Protein AF-A0A929TG32-F1 (afdb_monomer)

Solvent-accessible surface area (backbone atoms only — not comparable to full-atom values): 6809 Å² total; per-residue (Å²): 127,56,58,50,59,48,7,48,48,56,38,48,37,41,62,73,51,70,66,55,71,66,60,54,48,52,55,35,42,78,72,72,44,87,72,55,70,69,56,54,51,31,27,36,64,30,75,45,81,64,56,71,70,57,43,52,51,49,38,54,74,26,62,57,88,47,70,49,49,73,69,65,52,35,57,69,50,60,74,28,97,78,46,76,70,69,76,81,48,57,86,81,42,55,72,68,60,44,51,50,49,54,54,57,58,70,70,55,78,76,77,79,85,124

Foldseek 3Di:
DALQLQLCLLVVLQVQLVDDPVQLQVQCVVVVHHDDPVVNVCSNRSVDPDDPVVVVSSCVSSPPPDPCVSSPNCVVCVVPVRDDDVVVCCVVDDPVVSVVVVVVVVPDDDPPDD

Nearest PDB structures (foldseek):
  4ob4-assembly1_A  TM=7.207E-01  e=1.189E-01  Streptomyces coelicolor A3(2)
  2ewt-assembly1_A  TM=7.221E-01  e=2.437E-01  Streptomyces coelicolor A3(2)
  3zhm-assembly1_A  TM=6.945E-01  e=3.039E-01  Lactococcus phage TP901-1
  3zhi-assembly1_A  TM=7.339E-01  e=5.278E-01  Lactococcus phage TP901-1

Radius of gyration: 20.21 Å; Cα contacts (8 Å, |Δi|>4): 75; chains: 1; bounding box: 47×26×54 Å

pLDDT: mean 87.53, std 15.44, range [39.81, 98.19]

Sequence (114 aa):
MDKKEFGDKLKSLRISSGLDWDAILNDLEKRGIKIARPTIYGYEHGRAYPDPDVFLALCEIYGSRDVYSDFGYGAYLSKSDGYEDITLFEDEYTPENWQMLKNFISLIPAKDKK

Structure (mmCIF, N/CA/C/O backbone):
data_AF-A0A929TG32-F1
#
_entry.id   AF-A0A929TG32-F1
#
loop_
_atom_site.group_PDB
_atom_site.id
_atom_site.type_symbol
_atom_site.label_atom_id
_atom_site.label_alt_id
_atom_site.label_comp_id
_atom_site.label_asym_id
_atom_site.lab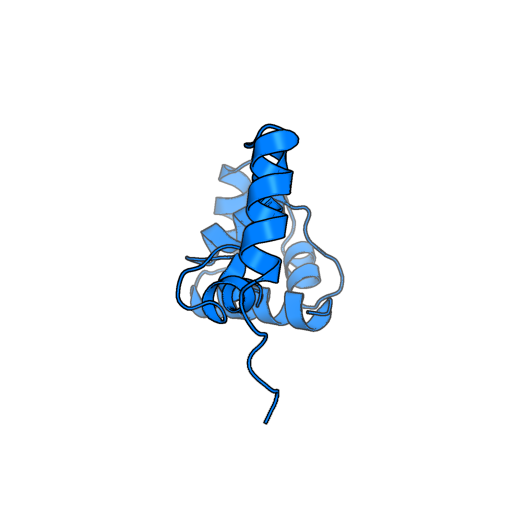el_entity_id
_atom_site.label_seq_id
_atom_site.pdbx_PDB_ins_code
_atom_site.Cartn_x
_atom_site.Cartn_y
_atom_site.Cartn_z
_atom_site.occupancy
_atom_site.B_iso_or_equiv
_atom_site.auth_seq_id
_atom_site.auth_comp_id
_atom_site.auth_asym_id
_atom_site.auth_atom_id
_atom_site.pdbx_PDB_model_num
ATOM 1 N N . MET A 1 1 ? 0.677 6.494 12.494 1.00 84.56 1 MET A N 1
ATOM 2 C CA . MET A 1 1 ? 1.768 6.028 11.628 1.00 84.56 1 MET A CA 1
ATOM 3 C C . MET A 1 1 ? 2.393 7.243 10.971 1.00 84.56 1 MET A C 1
ATOM 5 O O . MET A 1 1 ? 1.653 8.053 10.418 1.00 84.56 1 MET A O 1
ATOM 9 N N . ASP A 1 2 ? 3.704 7.422 11.095 1.00 92.44 2 ASP A N 1
ATOM 10 C CA . ASP A 1 2 ? 4.427 8.460 10.357 1.00 92.44 2 ASP A CA 1
ATOM 11 C C . ASP A 1 2 ? 4.783 8.006 8.926 1.00 92.44 2 ASP A C 1
ATOM 13 O O . ASP A 1 2 ? 4.557 6.863 8.524 1.00 92.44 2 ASP A O 1
ATOM 17 N N . LYS A 1 3 ? 5.342 8.917 8.122 1.00 93.69 3 LYS A N 1
ATOM 18 C CA . LYS A 1 3 ? 5.646 8.657 6.707 1.00 93.69 3 LYS A CA 1
ATOM 19 C C . LYS A 1 3 ? 6.687 7.558 6.503 1.00 93.69 3 LYS A C 1
ATOM 21 O O . LYS A 1 3 ? 6.659 6.863 5.485 1.00 93.69 3 LYS A O 1
ATOM 26 N N . LYS A 1 4 ? 7.625 7.418 7.439 1.00 96.06 4 LYS A N 1
ATOM 27 C CA . LYS A 1 4 ? 8.669 6.403 7.366 1.00 96.06 4 LYS A CA 1
ATOM 28 C C . LYS A 1 4 ? 8.095 5.036 7.713 1.00 96.06 4 LYS A C 1
ATOM 30 O O . LYS A 1 4 ? 8.301 4.104 6.944 1.00 96.06 4 LYS A O 1
ATOM 35 N N . GLU A 1 5 ? 7.328 4.949 8.795 1.00 96.25 5 GLU A N 1
ATOM 36 C CA . GLU A 1 5 ? 6.612 3.735 9.194 1.00 96.25 5 GLU A CA 1
ATOM 37 C C . GLU A 1 5 ? 5.675 3.241 8.078 1.00 96.25 5 GLU A C 1
ATOM 39 O O . GLU A 1 5 ? 5.645 2.048 7.775 1.00 96.25 5 GLU A O 1
ATOM 44 N N . PHE A 1 6 ? 4.968 4.161 7.409 1.00 96.62 6 PHE A N 1
ATOM 45 C CA . PHE A 1 6 ? 4.128 3.854 6.248 1.00 96.62 6 PHE A CA 1
ATOM 46 C C . PHE A 1 6 ? 4.932 3.236 5.100 1.00 96.62 6 PHE A C 1
ATOM 48 O O . PHE A 1 6 ? 4.567 2.183 4.572 1.00 96.62 6 PHE A O 1
ATOM 55 N N . GLY A 1 7 ? 6.042 3.877 4.723 1.00 97.81 7 GLY A N 1
ATOM 56 C CA . GLY A 1 7 ? 6.910 3.388 3.653 1.00 97.81 7 GLY A CA 1
ATOM 57 C C . GLY A 1 7 ? 7.508 2.017 3.968 1.00 97.81 7 GLY A C 1
ATOM 58 O O . GLY A 1 7 ? 7.474 1.124 3.122 1.00 97.81 7 GLY A O 1
ATOM 59 N N . ASP A 1 8 ? 7.982 1.823 5.201 1.00 97.81 8 ASP A N 1
ATOM 60 C CA . ASP A 1 8 ? 8.551 0.554 5.661 1.00 97.81 8 ASP A CA 1
ATOM 61 C C . ASP A 1 8 ? 7.497 -0.569 5.651 1.00 97.81 8 ASP A C 1
ATOM 63 O O . ASP A 1 8 ? 7.795 -1.692 5.227 1.00 97.81 8 ASP A O 1
ATOM 67 N N . LYS A 1 9 ? 6.242 -0.272 6.024 1.00 97.81 9 LYS A N 1
ATOM 68 C CA . LYS A 1 9 ? 5.137 -1.234 5.916 1.00 97.81 9 LYS A CA 1
ATOM 69 C C . LYS A 1 9 ? 4.856 -1.600 4.459 1.00 97.81 9 LYS A C 1
ATOM 71 O O . LYS A 1 9 ? 4.823 -2.790 4.141 1.00 97.81 9 LYS A O 1
ATOM 76 N N . LEU A 1 10 ? 4.725 -0.623 3.564 1.00 97.81 10 LEU A N 1
ATOM 77 C CA . LEU A 1 10 ? 4.498 -0.876 2.137 1.00 97.81 10 LEU A CA 1
ATOM 78 C C . LEU A 1 10 ? 5.630 -1.720 1.520 1.00 97.81 10 LEU A C 1
ATOM 80 O O . LEU A 1 10 ? 5.380 -2.675 0.785 1.00 97.81 10 LEU A O 1
ATOM 84 N N . LYS A 1 11 ? 6.878 -1.428 1.897 1.00 97.94 11 LYS A N 1
ATOM 85 C CA . LYS A 1 11 ? 8.065 -2.193 1.499 1.00 97.94 11 LYS A CA 1
ATOM 86 C C . LYS A 1 11 ? 8.030 -3.634 2.003 1.00 97.94 11 LYS A C 1
ATOM 88 O O . LYS A 1 11 ? 8.408 -4.541 1.263 1.00 97.94 11 LYS A O 1
ATOM 93 N N . SER A 1 12 ? 7.601 -3.851 3.248 1.00 97.75 12 SER A N 1
ATOM 94 C CA . SER A 1 12 ? 7.473 -5.199 3.814 1.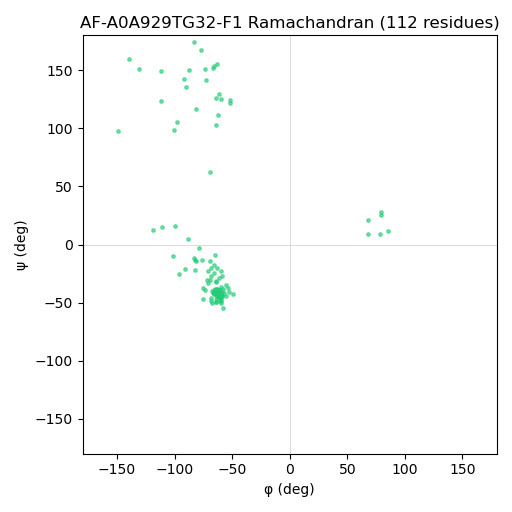00 97.75 12 SER A CA 1
ATOM 95 C C . SER A 1 12 ? 6.473 -6.049 3.033 1.00 97.75 12 SER A C 1
ATOM 97 O O . SER A 1 12 ? 6.798 -7.185 2.702 1.00 97.75 12 SER A O 1
ATOM 99 N N . LEU A 1 13 ? 5.330 -5.474 2.633 1.00 98.00 13 LEU A N 1
ATOM 100 C CA . LEU A 1 13 ? 4.330 -6.157 1.809 1.00 98.00 13 LEU A CA 1
ATOM 101 C C . LEU A 1 13 ? 4.925 -6.589 0.461 1.00 98.00 13 LEU A C 1
ATOM 103 O O . LEU A 1 13 ? 4.794 -7.752 0.087 1.00 98.00 13 LEU A O 1
ATOM 107 N N . ARG A 1 14 ? 5.671 -5.707 -0.225 1.00 97.69 14 ARG A N 1
ATOM 108 C CA . ARG A 1 14 ? 6.372 -6.074 -1.470 1.00 97.69 14 ARG A CA 1
ATOM 109 C C . ARG A 1 14 ? 7.366 -7.216 -1.265 1.00 97.69 14 ARG A C 1
ATOM 111 O O . ARG A 1 14 ? 7.476 -8.104 -2.099 1.00 97.69 14 ARG A O 1
ATOM 118 N N . ILE A 1 15 ? 8.153 -7.174 -0.190 1.00 97.50 15 ILE A N 1
ATOM 119 C CA . ILE A 1 15 ? 9.143 -8.225 0.082 1.00 97.50 15 ILE A CA 1
ATOM 120 C C . ILE A 1 15 ? 8.435 -9.560 0.341 1.00 97.50 15 ILE A C 1
ATOM 122 O O . ILE A 1 15 ? 8.870 -10.586 -0.176 1.00 97.50 15 ILE A O 1
ATOM 126 N N . SER A 1 16 ? 7.334 -9.542 1.093 1.00 97.06 16 SER A N 1
ATOM 127 C CA . SER A 1 16 ? 6.527 -10.725 1.391 1.00 97.06 16 SER A CA 1
ATOM 128 C C . SER A 1 16 ? 5.791 -11.291 0.176 1.00 97.06 16 SER A C 1
ATOM 130 O O . SER A 1 16 ? 5.542 -12.493 0.154 1.00 97.06 16 SER A O 1
ATOM 132 N N . SER A 1 17 ? 5.469 -10.473 -0.833 1.00 96.62 17 SER A N 1
ATOM 133 C CA . SER A 1 17 ? 4.824 -10.953 -2.062 1.00 96.62 17 SER A CA 1
ATOM 134 C C . SER A 1 17 ? 5.760 -11.780 -2.950 1.00 96.62 17 SER A C 1
ATOM 136 O O . SER A 1 17 ? 5.291 -12.582 -3.754 1.00 96.62 17 SER A O 1
ATOM 138 N N . GLY A 1 18 ? 7.080 -11.598 -2.818 1.00 96.31 18 GLY A N 1
ATOM 139 C CA . GLY A 1 18 ? 8.083 -12.301 -3.623 1.00 96.31 18 GLY A CA 1
ATOM 140 C C . GLY A 1 18 ? 8.095 -11.912 -5.107 1.00 96.31 18 GLY A C 1
ATOM 141 O O . GLY A 1 18 ? 8.787 -12.558 -5.891 1.00 96.31 18 GLY A O 1
ATOM 142 N N . LEU A 1 19 ? 7.350 -10.871 -5.496 1.00 94.69 19 LEU A N 1
ATOM 143 C CA . LEU A 1 19 ? 7.279 -10.399 -6.876 1.00 94.69 19 LEU A CA 1
ATOM 144 C C . LEU A 1 19 ? 8.567 -9.677 -7.288 1.00 94.69 19 LEU A C 1
ATOM 146 O O . LEU A 1 19 ? 9.153 -8.906 -6.519 1.00 94.69 19 LEU A O 1
ATOM 150 N N . ASP A 1 20 ? 8.980 -9.891 -8.535 1.00 94.81 20 ASP A N 1
ATOM 151 C CA . ASP A 1 20 ? 10.019 -9.081 -9.158 1.00 94.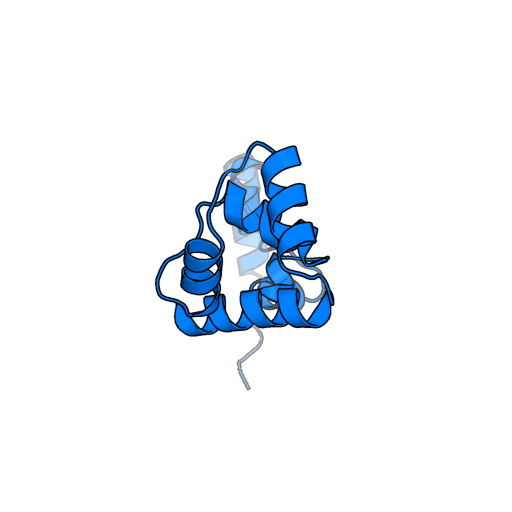81 20 ASP A CA 1
ATOM 152 C C . ASP A 1 20 ? 9.479 -7.709 -9.607 1.00 94.81 20 ASP A C 1
ATOM 154 O O . ASP A 1 20 ? 8.276 -7.436 -9.617 1.00 94.81 20 ASP A O 1
ATOM 158 N N . TRP A 1 21 ? 10.398 -6.806 -9.950 1.00 95.25 21 TRP A N 1
ATOM 159 C CA . TRP A 1 21 ? 10.045 -5.437 -10.324 1.00 95.25 21 TRP A CA 1
ATOM 160 C C . TRP A 1 21 ? 9.312 -5.334 -11.659 1.00 95.25 21 TRP A C 1
ATOM 162 O O . TRP A 1 21 ? 8.501 -4.424 -11.811 1.00 95.25 21 TRP A O 1
ATOM 172 N N . ASP A 1 22 ? 9.578 -6.235 -12.601 1.00 96.50 22 ASP A N 1
ATOM 173 C CA . ASP A 1 22 ? 8.947 -6.201 -13.916 1.00 96.50 22 ASP A CA 1
ATOM 174 C C . ASP A 1 22 ? 7.487 -6.653 -13.806 1.00 96.50 22 ASP A C 1
ATOM 176 O O . ASP A 1 22 ? 6.606 -6.033 -14.396 1.00 96.50 22 ASP A O 1
ATOM 180 N N . ALA A 1 23 ? 7.199 -7.656 -12.974 1.00 97.38 23 ALA A N 1
ATOM 181 C CA . ALA A 1 23 ? 5.845 -8.086 -12.643 1.00 97.38 23 ALA A CA 1
ATOM 182 C C . ALA A 1 23 ? 5.029 -6.949 -12.007 1.00 97.38 23 ALA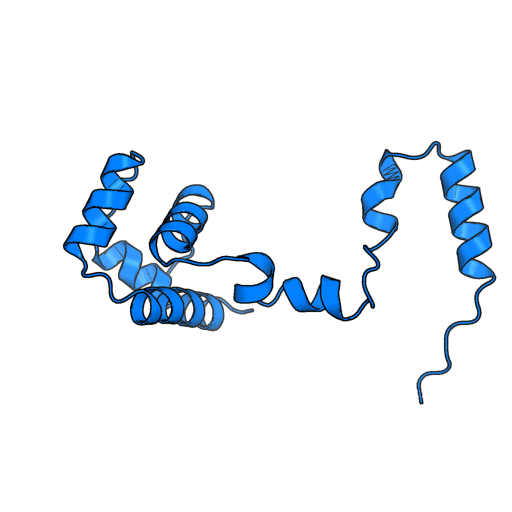 A C 1
ATOM 184 O O . ALA A 1 23 ? 3.926 -6.654 -12.467 1.00 97.38 23 ALA A O 1
ATOM 185 N N . ILE A 1 24 ? 5.596 -6.259 -11.010 1.00 97.81 24 ILE A N 1
ATOM 186 C CA . ILE A 1 24 ? 4.931 -5.133 -10.332 1.00 97.81 24 ILE A CA 1
ATOM 187 C C . ILE A 1 24 ? 4.616 -4.006 -11.324 1.00 97.81 24 ILE A C 1
ATOM 189 O O . ILE A 1 24 ? 3.494 -3.502 -11.353 1.00 97.81 24 ILE A O 1
ATOM 193 N N . LEU A 1 25 ? 5.594 -3.604 -12.142 1.00 97.94 25 LEU A N 1
ATOM 194 C CA . LEU A 1 25 ? 5.414 -2.525 -13.117 1.00 97.94 25 LEU A CA 1
ATOM 195 C C . LEU A 1 25 ? 4.403 -2.903 -14.207 1.00 97.94 25 LEU A C 1
ATOM 197 O O . LEU A 1 25 ? 3.551 -2.085 -14.550 1.00 97.94 25 LEU A O 1
ATOM 201 N N . ASN A 1 26 ? 4.446 -4.143 -14.700 1.00 97.94 26 ASN A N 1
ATOM 202 C CA . ASN A 1 26 ? 3.493 -4.639 -15.690 1.00 97.94 26 ASN A CA 1
ATOM 203 C C . ASN A 1 26 ? 2.059 -4.666 -15.142 1.00 97.94 26 ASN A C 1
ATOM 205 O O . ASN A 1 26 ? 1.124 -4.302 -15.853 1.00 97.94 26 ASN A O 1
ATOM 209 N N . ASP A 1 27 ? 1.858 -5.080 -13.889 1.00 97.94 27 ASP A N 1
ATOM 210 C CA . ASP A 1 27 ? 0.521 -5.123 -13.287 1.00 97.94 27 ASP A CA 1
ATOM 211 C C . ASP A 1 27 ? -0.040 -3.727 -12.991 1.00 97.94 27 ASP A C 1
ATOM 213 O O . ASP A 1 27 ? -1.241 -3.503 -13.158 1.00 97.94 27 ASP A O 1
ATOM 217 N N . LEU A 1 28 ? 0.816 -2.763 -12.639 1.00 97.94 28 LEU A N 1
ATOM 218 C CA . LEU A 1 28 ? 0.429 -1.352 -12.566 1.00 97.94 28 LEU A CA 1
ATOM 219 C C . LEU A 1 28 ? 0.034 -0.806 -13.944 1.00 97.94 28 LEU A C 1
ATOM 221 O O . LEU A 1 28 ? -1.001 -0.149 -14.069 1.00 97.94 28 LEU A O 1
ATOM 225 N N . GLU A 1 29 ? 0.793 -1.123 -14.995 1.00 97.56 29 GLU A N 1
ATOM 226 C CA . GLU A 1 29 ? 0.484 -0.653 -16.347 1.00 97.56 29 GLU A CA 1
ATOM 227 C C . GLU A 1 29 ? -0.838 -1.234 -16.874 1.00 97.56 29 GLU A C 1
ATOM 229 O O . GLU A 1 29 ? -1.631 -0.499 -17.466 1.00 97.56 29 GLU A O 1
ATOM 234 N N . LYS A 1 30 ? -1.150 -2.506 -16.579 1.00 97.69 30 LYS A N 1
ATOM 235 C CA . LYS A 1 30 ? -2.464 -3.115 -16.885 1.00 97.69 30 LYS A CA 1
ATOM 236 C C . LYS A 1 30 ? -3.633 -2.386 -16.214 1.00 97.69 30 LYS A C 1
ATOM 238 O O . LYS A 1 30 ? -4.745 -2.422 -16.733 1.00 97.69 30 LYS A O 1
ATOM 243 N N . ARG A 1 31 ? -3.387 -1.721 -15.082 1.00 96.81 31 ARG A N 1
ATOM 244 C CA . ARG A 1 31 ? -4.360 -0.890 -14.350 1.00 96.81 31 ARG A CA 1
ATOM 245 C C . ARG A 1 31 ? -4.386 0.565 -14.838 1.00 96.81 31 ARG A C 1
ATOM 247 O O . ARG A 1 31 ? -5.068 1.392 -14.247 1.00 96.81 31 ARG A O 1
ATOM 254 N N . GLY A 1 32 ? -3.640 0.893 -15.896 1.00 97.44 32 GLY A N 1
ATOM 255 C CA . GLY A 1 32 ? -3.519 2.253 -16.425 1.00 97.44 32 GLY A CA 1
ATOM 256 C C . GLY A 1 32 ? -2.575 3.156 -15.623 1.00 97.44 32 GLY A C 1
ATOM 257 O O . GLY A 1 32 ? -2.509 4.354 -15.892 1.00 97.44 32 GLY A O 1
ATOM 258 N N . ILE A 1 33 ? -1.823 2.606 -14.664 1.00 97.69 33 ILE A N 1
ATOM 259 C CA . ILE A 1 33 ? -0.921 3.357 -13.787 1.00 97.69 33 ILE A CA 1
ATOM 260 C C . ILE A 1 33 ? 0.505 3.251 -14.332 1.00 97.69 33 ILE A C 1
ATOM 262 O O . ILE A 1 33 ? 1.171 2.226 -14.200 1.00 97.69 33 ILE A O 1
ATOM 266 N N . LYS A 1 34 ? 1.001 4.337 -14.931 1.00 96.19 34 LYS A N 1
ATOM 267 C CA . LYS A 1 34 ? 2.372 4.418 -15.456 1.00 96.19 34 LYS A CA 1
ATOM 268 C C . LYS A 1 34 ? 3.274 5.164 -14.485 1.00 96.19 34 LYS A C 1
ATOM 270 O O . LYS A 1 34 ? 3.305 6.392 -14.477 1.00 96.19 34 LYS A O 1
ATOM 275 N N . ILE A 1 35 ? 4.030 4.420 -13.683 1.00 96.31 35 ILE A N 1
ATOM 276 C CA . ILE A 1 35 ? 5.006 4.975 -12.738 1.00 96.31 35 ILE A CA 1
ATOM 277 C C . ILE A 1 35 ? 6.353 4.266 -12.862 1.00 96.31 35 ILE A C 1
ATOM 279 O O . ILE A 1 35 ? 6.429 3.095 -13.219 1.00 96.31 35 ILE A O 1
ATOM 283 N N . ALA A 1 36 ? 7.435 4.977 -12.555 1.00 96.56 36 ALA A N 1
ATOM 284 C CA . ALA A 1 36 ? 8.778 4.417 -12.609 1.00 96.56 36 ALA A CA 1
ATOM 285 C C . ALA A 1 36 ? 9.159 3.738 -11.282 1.00 96.56 36 ALA A C 1
ATOM 287 O O . ALA A 1 36 ? 8.768 4.180 -10.200 1.00 96.56 36 ALA A O 1
ATOM 288 N N . ARG A 1 37 ? 10.019 2.714 -11.345 1.00 97.25 37 ARG A N 1
ATOM 289 C CA . ARG A 1 37 ? 10.559 2.022 -10.158 1.00 97.25 37 ARG A CA 1
ATOM 290 C C . ARG A 1 37 ? 11.129 2.966 -9.080 1.00 97.25 37 ARG A C 1
ATOM 292 O O . ARG A 1 37 ? 10.841 2.734 -7.906 1.00 97.25 37 ARG A O 1
ATOM 299 N N . PRO A 1 38 ? 11.891 4.034 -9.405 1.00 97.75 38 PRO A N 1
ATOM 300 C CA . PRO A 1 38 ? 12.364 4.983 -8.394 1.00 97.75 38 PRO A CA 1
ATOM 301 C C . PRO A 1 38 ? 11.240 5.704 -7.640 1.00 97.75 38 PRO A C 1
ATOM 303 O O . PRO A 1 38 ? 11.428 6.063 -6.479 1.00 97.75 38 PRO A O 1
ATOM 306 N N . THR A 1 39 ? 10.079 5.891 -8.269 1.00 98.00 39 THR A N 1
ATOM 307 C CA . THR A 1 39 ? 8.898 6.488 -7.637 1.00 98.00 39 THR A CA 1
ATOM 308 C C . THR A 1 39 ? 8.340 5.555 -6.564 1.00 98.00 39 THR A C 1
ATOM 310 O O . THR A 1 39 ? 8.194 5.975 -5.418 1.00 98.00 39 THR A O 1
ATOM 313 N N . ILE A 1 40 ? 8.158 4.267 -6.890 1.00 97.94 40 ILE A N 1
ATOM 314 C CA . ILE A 1 40 ? 7.744 3.232 -5.923 1.00 97.94 40 ILE A CA 1
ATOM 315 C C . ILE A 1 40 ? 8.766 3.125 -4.787 1.00 97.94 40 ILE A C 1
ATOM 317 O O . ILE A 1 40 ? 8.406 3.128 -3.611 1.00 97.94 40 ILE A O 1
ATOM 321 N N . TYR A 1 41 ? 10.059 3.126 -5.123 1.00 97.12 41 TYR A N 1
ATOM 322 C CA . TYR A 1 41 ? 11.130 3.158 -4.128 1.00 97.12 41 TYR A CA 1
ATOM 323 C C . TYR A 1 41 ? 11.022 4.388 -3.214 1.00 97.12 41 TYR A C 1
ATOM 325 O O . TYR A 1 41 ? 11.269 4.290 -2.015 1.00 97.12 41 TYR A O 1
ATOM 333 N N . GLY A 1 42 ? 10.646 5.549 -3.752 1.00 98.12 42 GLY A N 1
ATOM 334 C CA . GLY A 1 42 ? 10.389 6.756 -2.974 1.00 98.12 42 GLY A CA 1
ATOM 335 C C . GLY A 1 42 ? 9.274 6.572 -1.944 1.00 98.12 42 GLY A C 1
ATOM 336 O O . GLY A 1 42 ? 9.450 6.992 -0.799 1.00 98.12 42 GLY A O 1
ATOM 337 N N . TYR A 1 43 ? 8.180 5.906 -2.317 1.00 98.06 43 TYR A N 1
ATOM 338 C CA . TYR A 1 43 ? 7.092 5.560 -1.396 1.00 98.06 43 TYR A CA 1
ATOM 339 C C . TYR A 1 43 ? 7.568 4.601 -0.300 1.00 98.06 43 TYR A C 1
ATOM 341 O O . TYR A 1 43 ? 7.424 4.892 0.884 1.00 98.06 43 TYR A O 1
ATOM 349 N N . GLU A 1 44 ? 8.254 3.524 -0.686 1.00 97.56 44 GLU A N 1
ATOM 350 C CA . GLU A 1 44 ? 8.783 2.486 0.214 1.00 97.56 44 GLU A CA 1
ATOM 351 C C . GLU A 1 44 ? 9.871 2.966 1.190 1.00 97.56 44 GLU A C 1
ATOM 353 O O . GLU A 1 44 ? 10.286 2.222 2.073 1.00 97.56 44 GLU A O 1
ATOM 358 N N . HIS A 1 45 ? 10.370 4.194 1.030 1.00 97.12 45 HIS A N 1
ATOM 359 C CA . HIS A 1 45 ? 11.358 4.806 1.927 1.00 97.12 45 HIS A CA 1
ATOM 360 C C . HIS A 1 45 ? 10.829 6.082 2.593 1.00 97.12 45 HIS A C 1
ATOM 362 O O . HIS A 1 45 ? 11.612 6.854 3.149 1.00 97.12 45 HIS A O 1
ATOM 368 N N . GLY A 1 46 ? 9.519 6.334 2.508 1.00 96.75 46 GLY A N 1
ATOM 369 C CA . GLY A 1 46 ? 8.872 7.481 3.141 1.00 96.75 46 GLY A CA 1
ATOM 370 C C . GLY A 1 46 ? 9.260 8.836 2.540 1.00 96.75 46 GLY A C 1
ATOM 371 O O . GLY A 1 46 ? 9.113 9.869 3.189 1.00 96.75 46 GLY A O 1
ATOM 372 N N . ARG A 1 47 ? 9.763 8.885 1.299 1.00 96.88 47 ARG A N 1
ATOM 373 C CA . ARG A 1 47 ? 10.101 10.156 0.626 1.00 96.88 47 ARG A CA 1
ATOM 374 C C . ARG A 1 47 ? 8.846 10.885 0.153 1.00 96.88 47 ARG A C 1
ATOM 376 O O . ARG A 1 47 ? 8.749 12.103 0.286 1.00 96.88 47 ARG A O 1
ATOM 383 N N . ALA A 1 48 ? 7.852 10.139 -0.320 1.00 96.06 48 ALA A N 1
ATOM 384 C CA . ALA A 1 48 ? 6.550 10.624 -0.778 1.00 96.06 48 ALA A CA 1
ATOM 385 C C . ALA A 1 48 ? 5.440 9.669 -0.312 1.00 96.06 48 ALA A C 1
ATOM 387 O O . ALA A 1 48 ? 5.736 8.525 0.021 1.00 96.06 48 ALA A O 1
ATOM 388 N N . TYR A 1 49 ? 4.194 10.142 -0.274 1.00 96.25 49 TYR A N 1
ATOM 389 C CA . TYR A 1 49 ? 3.039 9.246 -0.227 1.00 96.25 49 TYR A CA 1
ATOM 3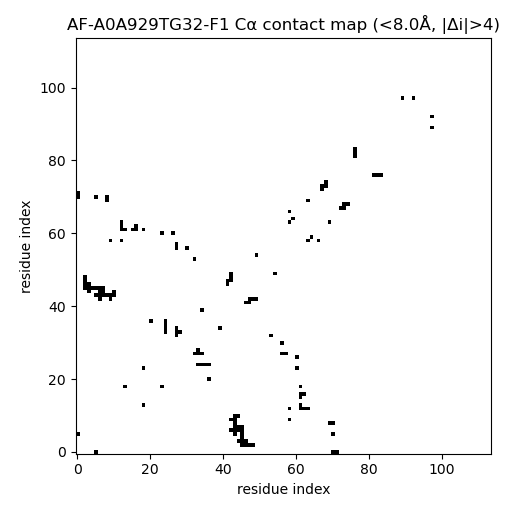90 C C . TYR A 1 49 ? 2.582 8.972 -1.667 1.00 96.25 49 TYR A C 1
ATOM 392 O O . TYR A 1 49 ? 2.673 9.886 -2.492 1.00 96.25 49 TYR A O 1
ATOM 400 N N . PRO A 1 50 ? 2.146 7.747 -1.988 1.00 97.19 50 PRO A N 1
ATOM 401 C CA . PRO A 1 50 ? 1.389 7.494 -3.206 1.00 97.19 50 PRO A CA 1
ATOM 402 C C . PRO A 1 50 ? 0.024 8.190 -3.137 1.00 97.19 50 PRO A C 1
ATOM 404 O O . PRO A 1 50 ? -0.534 8.354 -2.050 1.00 97.19 50 PRO A O 1
ATOM 407 N N . ASP A 1 51 ? -0.526 8.558 -4.292 1.00 96.50 51 ASP A N 1
ATOM 408 C CA . ASP A 1 51 ? -1.940 8.926 -4.386 1.00 96.50 51 ASP A CA 1
ATOM 409 C C . ASP A 1 51 ? -2.827 7.713 -4.033 1.00 96.50 51 ASP A C 1
ATOM 411 O O . ASP A 1 51 ? -2.372 6.573 -4.194 1.00 96.50 51 ASP A O 1
ATOM 415 N N . PRO A 1 52 ? -4.079 7.913 -3.575 1.00 96.06 52 PRO A N 1
ATOM 416 C CA . PRO A 1 52 ? -4.937 6.822 -3.102 1.00 96.06 52 PRO A CA 1
ATOM 417 C C . PRO A 1 52 ? -5.092 5.663 -4.096 1.00 96.06 52 PRO A C 1
ATOM 419 O O . PRO A 1 52 ? -4.990 4.502 -3.703 1.00 96.06 52 PRO A O 1
ATOM 422 N N . ASP A 1 53 ? -5.241 5.960 -5.388 1.00 96.56 53 ASP A N 1
ATOM 423 C CA . ASP A 1 53 ? -5.387 4.932 -6.427 1.00 96.56 53 ASP A CA 1
ATOM 424 C C . ASP A 1 53 ? -4.112 4.090 -6.586 1.00 96.56 53 ASP A C 1
ATOM 426 O O . ASP A 1 53 ? -4.160 2.862 -6.682 1.00 96.56 53 ASP A O 1
ATOM 430 N N . VAL A 1 54 ? -2.944 4.743 -6.562 1.00 98.00 54 VAL A N 1
ATOM 431 C CA . VAL A 1 54 ? -1.637 4.073 -6.641 1.00 98.00 54 VAL A CA 1
ATOM 432 C C . VAL A 1 54 ? -1.390 3.245 -5.385 1.00 98.00 54 VAL A C 1
ATOM 434 O O . VAL A 1 54 ? -0.879 2.130 -5.471 1.00 98.00 54 VAL A O 1
ATOM 437 N N . PHE A 1 55 ? -1.762 3.772 -4.219 1.00 98.00 55 PHE A N 1
ATOM 438 C CA . PHE A 1 55 ? -1.647 3.077 -2.946 1.00 98.00 55 PHE A CA 1
ATOM 439 C C . PHE A 1 55 ? -2.422 1.758 -2.950 1.00 98.00 55 PHE A C 1
ATOM 441 O O . PHE A 1 55 ? -1.835 0.706 -2.699 1.00 98.00 55 PHE A O 1
ATOM 448 N N . LEU A 1 56 ? -3.715 1.811 -3.279 1.00 97.62 56 LEU A N 1
ATOM 449 C CA . LEU A 1 56 ? -4.580 0.635 -3.292 1.00 97.62 56 LEU A CA 1
ATOM 450 C C . LEU A 1 56 ? -4.110 -0.390 -4.327 1.00 97.62 56 LEU A C 1
ATOM 452 O O . LEU A 1 56 ? -4.006 -1.574 -4.010 1.00 97.62 56 LEU A O 1
ATOM 456 N N . ALA A 1 57 ? -3.714 0.063 -5.521 1.00 98.19 57 ALA A N 1
ATOM 457 C CA . ALA A 1 57 ? -3.156 -0.819 -6.540 1.00 98.19 57 ALA A CA 1
ATOM 458 C C . ALA A 1 57 ? -1.890 -1.546 -6.055 1.00 98.19 57 ALA A C 1
ATOM 460 O O . ALA A 1 57 ? -1.761 -2.752 -6.258 1.00 98.19 57 ALA A O 1
ATOM 461 N N . LEU A 1 58 ? -0.968 -0.842 -5.388 1.00 98.19 58 LEU A N 1
ATOM 462 C CA . LEU A 1 58 ? 0.229 -1.459 -4.812 1.00 98.19 58 LEU A CA 1
ATOM 463 C C . LEU A 1 58 ? -0.126 -2.460 -3.708 1.00 98.19 58 LEU A C 1
ATOM 465 O O . LEU A 1 58 ? 0.438 -3.549 -3.688 1.00 98.19 58 LEU A O 1
ATOM 469 N N . CYS A 1 59 ? -1.065 -2.136 -2.816 1.00 98.19 59 CYS A N 1
ATOM 470 C CA . CYS A 1 59 ? -1.506 -3.057 -1.766 1.00 98.19 59 CYS A CA 1
ATOM 471 C C . CYS A 1 59 ? -2.108 -4.344 -2.336 1.00 98.19 59 CYS A C 1
ATOM 473 O O . CYS A 1 59 ? -1.772 -5.427 -1.857 1.00 98.19 59 CYS A O 1
ATOM 475 N N . GLU A 1 60 ? -2.934 -4.243 -3.376 1.00 97.38 60 GLU A N 1
ATOM 476 C CA . GLU A 1 60 ? -3.492 -5.409 -4.063 1.00 97.38 60 GLU A CA 1
ATOM 477 C C . GLU A 1 60 ? -2.403 -6.252 -4.738 1.00 97.38 60 GLU A C 1
ATOM 479 O O . GLU A 1 60 ? -2.366 -7.467 -4.550 1.00 97.38 60 GLU A O 1
ATOM 484 N N . ILE A 1 61 ? -1.481 -5.621 -5.477 1.00 98.12 61 ILE A N 1
ATOM 485 C CA . ILE A 1 61 ? -0.360 -6.314 -6.140 1.00 98.12 61 ILE A CA 1
ATOM 486 C C . ILE A 1 61 ? 0.540 -6.998 -5.105 1.00 98.12 61 ILE A C 1
ATOM 488 O O . ILE A 1 61 ? 1.008 -8.114 -5.313 1.00 98.12 61 ILE A O 1
ATOM 492 N N . TYR A 1 62 ? 0.776 -6.354 -3.963 1.00 97.94 62 TYR A N 1
ATOM 493 C CA . TYR A 1 62 ? 1.599 -6.908 -2.889 1.00 97.94 62 TYR A CA 1
ATOM 494 C C . TYR A 1 62 ? 0.859 -7.950 -2.034 1.00 97.94 62 TYR A C 1
ATOM 496 O O . TYR A 1 62 ? 1.470 -8.554 -1.154 1.00 97.94 62 TYR A O 1
ATOM 504 N N . GLY A 1 63 ? -0.428 -8.198 -2.293 1.00 96.56 63 GLY A N 1
ATOM 505 C CA . GLY A 1 63 ? -1.209 -9.235 -1.621 1.00 96.56 63 GLY A CA 1
ATOM 506 C C . GLY A 1 63 ? -1.707 -8.860 -0.222 1.00 96.56 63 GLY A C 1
ATOM 507 O O . GLY A 1 63 ? -1.942 -9.753 0.596 1.00 96.56 63 GLY A O 1
ATOM 508 N N . SER A 1 64 ? -1.872 -7.567 0.070 1.00 96.12 64 SER A N 1
ATOM 509 C CA . SER A 1 64 ? -2.568 -7.120 1.282 1.00 96.12 64 SER A CA 1
ATOM 510 C C . SER A 1 64 ? -4.017 -7.612 1.257 1.00 96.12 64 SER A C 1
ATOM 512 O O . SER A 1 64 ? -4.721 -7.453 0.261 1.00 96.12 64 SER A O 1
ATOM 514 N N . ARG A 1 65 ? -4.458 -8.238 2.353 1.00 91.56 65 ARG A N 1
ATOM 515 C CA . ARG A 1 65 ? -5.840 -8.736 2.507 1.00 91.56 65 ARG A CA 1
ATOM 516 C C . ARG A 1 65 ? -6.741 -7.756 3.246 1.00 91.56 65 ARG A C 1
ATOM 518 O O . ARG A 1 65 ? -7.952 -7.806 3.085 1.00 91.56 65 ARG A O 1
ATOM 525 N N . ASP A 1 66 ? -6.140 -6.912 4.075 1.00 90.56 66 ASP A N 1
ATOM 526 C CA . ASP A 1 66 ? -6.819 -5.902 4.872 1.00 90.56 66 ASP A CA 1
ATOM 527 C C . ASP A 1 66 ? -5.869 -4.718 5.054 1.00 90.56 66 ASP A C 1
ATOM 529 O O . ASP A 1 66 ? -4.985 -4.718 5.916 1.00 90.56 66 ASP A O 1
ATOM 533 N N . VAL A 1 67 ? -6.065 -3.705 4.213 1.00 92.75 67 VAL A N 1
ATOM 534 C CA . VAL A 1 67 ? -5.244 -2.492 4.191 1.00 92.75 67 VAL A CA 1
ATOM 535 C C . VAL A 1 67 ? -5.385 -1.705 5.499 1.00 92.75 67 VAL A C 1
ATOM 537 O O . VAL A 1 67 ? -4.415 -1.111 5.968 1.00 92.75 67 VAL A O 1
ATOM 540 N N . TYR A 1 68 ? -6.552 -1.732 6.147 1.00 88.19 68 TYR A N 1
ATOM 541 C CA . TYR A 1 68 ? -6.743 -1.035 7.416 1.00 88.19 68 TYR A CA 1
ATOM 542 C C . TYR A 1 68 ? -5.906 -1.684 8.511 1.00 88.19 68 TYR A C 1
ATOM 544 O O . TYR A 1 68 ? -5.144 -1.003 9.200 1.00 88.19 68 TYR A O 1
ATOM 552 N N . SER A 1 69 ? -5.993 -3.004 8.658 1.00 88.44 69 SER A N 1
ATOM 553 C CA . SER A 1 69 ? -5.185 -3.739 9.633 1.00 88.44 69 SER A CA 1
ATOM 554 C C . SER A 1 69 ? -3.692 -3.636 9.335 1.00 88.44 69 SER A C 1
ATOM 556 O O . SER A 1 69 ? -2.900 -3.386 10.247 1.00 88.44 69 SER A O 1
ATOM 558 N N . ASP A 1 70 ? -3.299 -3.748 8.065 1.00 91.81 70 ASP A N 1
ATOM 559 C CA . ASP A 1 70 ? -1.897 -3.707 7.661 1.00 91.81 70 ASP A CA 1
ATOM 560 C C . ASP A 1 70 ? -1.201 -2.400 8.042 1.00 91.81 70 ASP A C 1
ATOM 562 O O . ASP A 1 70 ? -0.037 -2.430 8.451 1.00 91.81 70 ASP A O 1
ATOM 566 N N . PHE A 1 71 ? -1.915 -1.279 7.959 1.00 92.44 71 PHE A N 1
ATOM 567 C CA . PHE A 1 71 ? -1.392 0.053 8.264 1.00 92.44 71 PHE A CA 1
ATOM 568 C C . PHE A 1 71 ? -1.781 0.556 9.667 1.00 92.44 71 PHE A C 1
ATOM 570 O O . PHE A 1 71 ? -1.609 1.733 9.980 1.00 92.44 71 PHE A O 1
ATOM 577 N N . GLY A 1 72 ? -2.241 -0.342 10.548 1.00 85.38 72 GLY A N 1
ATOM 578 C CA . GLY A 1 72 ? -2.448 -0.061 11.974 1.00 85.38 72 GLY A CA 1
ATOM 579 C C . GLY A 1 72 ? -3.795 0.574 12.331 1.00 85.38 72 GLY A C 1
ATOM 580 O O . GLY A 1 72 ? -3.983 1.001 13.469 1.00 85.38 72 GLY A O 1
ATOM 581 N N . TYR A 1 73 ? -4.741 0.607 11.395 1.00 80.62 73 TYR A N 1
ATOM 582 C CA . TYR A 1 73 ? -6.105 1.097 11.600 1.00 80.62 73 TYR A CA 1
ATOM 583 C C . TYR A 1 73 ? -7.081 -0.007 12.039 1.00 80.62 73 TYR A C 1
ATOM 585 O O . TYR A 1 73 ? -8.072 0.289 12.698 1.00 80.62 73 TYR A O 1
ATOM 593 N N . GLY A 1 74 ? -6.774 -1.285 11.787 1.00 64.62 74 GLY A N 1
ATOM 594 C CA . GLY A 1 74 ? -7.617 -2.415 12.214 1.00 64.62 74 GLY A CA 1
ATOM 595 C C . GLY A 1 74 ? -7.713 -2.599 13.735 1.00 64.62 74 GLY A C 1
ATOM 596 O O . GLY A 1 74 ? -8.720 -3.081 14.242 1.00 64.62 74 GLY A O 1
ATOM 597 N N . ALA A 1 75 ? -6.718 -2.131 14.499 1.00 55.25 75 ALA A N 1
ATOM 598 C CA . ALA A 1 75 ? -6.752 -2.193 15.963 1.00 55.25 75 ALA A CA 1
ATOM 599 C C . ALA A 1 75 ? -7.818 -1.273 16.591 1.00 55.25 75 ALA A C 1
ATOM 601 O O . ALA A 1 75 ? -8.209 -1.493 17.736 1.00 55.25 75 ALA A O 1
ATOM 602 N N . TYR A 1 76 ? -8.296 -0.257 15.864 1.00 52.75 76 TYR A N 1
ATOM 603 C CA . TYR A 1 76 ? -9.447 0.538 16.302 1.00 52.75 76 TYR A CA 1
ATOM 604 C C . TYR A 1 76 ? -10.755 -0.255 16.187 1.00 52.75 76 TYR A C 1
ATOM 606 O O . TYR A 1 76 ? -11.622 -0.087 17.036 1.00 52.75 76 TYR A O 1
ATOM 614 N N . LEU A 1 77 ? -10.848 -1.172 15.218 1.00 52.00 77 LEU A N 1
ATOM 615 C CA . LEU A 1 77 ? -11.986 -2.083 15.049 1.00 52.00 77 LEU A CA 1
ATOM 616 C C . LEU A 1 77 ? -11.902 -3.324 15.954 1.00 52.00 77 LEU A C 1
ATOM 618 O O . LEU A 1 77 ? -12.919 -3.950 16.217 1.00 52.00 77 LEU A O 1
ATOM 622 N N . SER A 1 78 ? -10.702 -3.698 16.420 1.00 47.06 78 SER A N 1
ATOM 623 C CA . SER A 1 78 ? -10.488 -4.891 17.256 1.00 47.06 78 SER A CA 1
ATOM 624 C C . SER A 1 78 ? -10.321 -4.603 18.753 1.00 47.06 78 SER A C 1
ATOM 626 O O . SER A 1 78 ? -10.236 -5.539 19.545 1.00 47.06 78 SER A O 1
ATOM 628 N N . LYS A 1 79 ? -10.178 -3.334 19.164 1.00 48.66 79 LYS A N 1
ATOM 629 C CA . LYS A 1 79 ? -10.243 -2.938 20.587 1.00 48.66 79 LYS A CA 1
ATOM 630 C C . LYS A 1 79 ? -11.674 -2.798 21.090 1.00 48.66 79 LYS A C 1
ATOM 632 O O . LYS A 1 79 ? -11.886 -2.742 22.299 1.00 48.66 79 LYS A O 1
ATOM 637 N N . SER A 1 80 ? -12.634 -2.744 20.183 1.00 50.41 80 SER A N 1
ATOM 638 C CA . SER A 1 80 ? -13.989 -3.170 20.457 1.00 50.41 80 SER A CA 1
ATOM 639 C C . SER A 1 80 ? -14.085 -4.653 20.112 1.00 50.41 80 SER A C 1
ATOM 641 O O . SER A 1 80 ? -13.591 -5.101 19.082 1.00 50.41 80 SER A O 1
ATOM 643 N N . ASP A 1 81 ? -14.715 -5.439 20.971 1.00 45.72 81 ASP A N 1
ATOM 644 C CA . ASP A 1 81 ? -15.026 -6.843 20.709 1.00 45.72 81 ASP A CA 1
ATOM 645 C C . ASP A 1 81 ? -16.112 -6.961 19.609 1.00 45.72 81 ASP A C 1
ATOM 647 O O . ASP A 1 81 ? -17.222 -7.414 19.875 1.00 45.72 81 ASP A O 1
ATOM 651 N N . GLY A 1 82 ? -15.837 -6.492 18.384 1.00 50.47 82 GLY A N 1
ATOM 652 C CA . GLY A 1 82 ? -16.782 -6.497 17.261 1.00 50.47 82 GLY A CA 1
ATOM 653 C C . GLY A 1 82 ? -17.830 -5.376 17.275 1.00 50.47 82 GLY A C 1
ATOM 654 O O . GLY A 1 82 ? -18.913 -5.573 16.733 1.00 50.47 82 GLY A O 1
ATOM 655 N N . TYR A 1 83 ? -17.537 -4.218 17.878 1.00 56.72 83 TYR A N 1
ATOM 656 C CA . TYR A 1 83 ? -18.435 -3.052 17.843 1.00 56.72 83 TYR A CA 1
ATOM 657 C C . TYR A 1 83 ? -17.832 -1.920 17.012 1.00 56.72 83 TYR A C 1
ATOM 659 O O . TYR A 1 83 ? -16.739 -1.441 17.303 1.00 56.72 83 TYR A O 1
ATOM 667 N N . GLU A 1 84 ? -18.542 -1.458 15.994 1.00 64.12 84 GLU A N 1
ATOM 668 C CA . GLU A 1 84 ? -18.175 -0.234 15.283 1.00 64.12 84 GLU A CA 1
ATOM 669 C C . GLU A 1 84 ? -18.502 0.989 16.154 1.00 64.12 84 GLU A C 1
ATOM 671 O O . GLU A 1 84 ? -19.396 0.944 17.006 1.00 64.12 84 GLU A O 1
ATOM 676 N N . ASP A 1 85 ? -17.744 2.075 15.986 1.00 68.81 85 ASP A N 1
ATOM 677 C CA . ASP A 1 85 ? -18.046 3.333 16.666 1.00 68.81 85 ASP A CA 1
ATOM 678 C C . ASP A 1 85 ? -19.421 3.816 16.193 1.00 68.81 85 ASP A C 1
ATOM 680 O O . ASP A 1 85 ? -19.596 4.186 15.035 1.00 68.81 85 ASP A O 1
ATOM 684 N N . ILE A 1 86 ? -20.410 3.791 17.090 1.00 75.12 86 ILE A N 1
ATOM 685 C CA . ILE A 1 86 ? -21.799 4.117 16.750 1.00 75.12 86 ILE A CA 1
ATOM 686 C C . ILE A 1 86 ? -21.949 5.540 16.194 1.00 75.12 86 ILE A C 1
ATOM 688 O O . ILE A 1 86 ? -22.907 5.820 15.480 1.00 75.12 86 ILE A O 1
ATOM 692 N N . THR A 1 87 ? -21.002 6.440 16.490 1.00 77.12 87 THR A N 1
ATOM 693 C CA . THR A 1 87 ? -21.003 7.808 15.950 1.00 77.12 87 THR A CA 1
ATOM 694 C C . THR A 1 87 ? -20.801 7.859 14.437 1.00 77.12 87 THR A C 1
ATOM 696 O O . THR A 1 87 ? -21.177 8.850 13.820 1.00 77.12 87 THR A O 1
ATOM 699 N N . LEU A 1 88 ? -20.293 6.784 13.825 1.00 76.38 88 LEU A N 1
ATOM 700 C CA . LEU A 1 88 ? -20.140 6.663 12.373 1.00 76.38 88 LEU A CA 1
ATOM 701 C C . LEU A 1 88 ? -21.473 6.537 11.624 1.00 76.38 88 LEU A C 1
ATOM 703 O O . LEU A 1 88 ? -21.477 6.707 10.413 1.00 76.38 88 LEU A O 1
ATOM 707 N N . PHE A 1 89 ? -22.574 6.265 12.331 1.00 83.06 89 PHE A N 1
ATOM 708 C CA . PHE A 1 89 ? -23.909 6.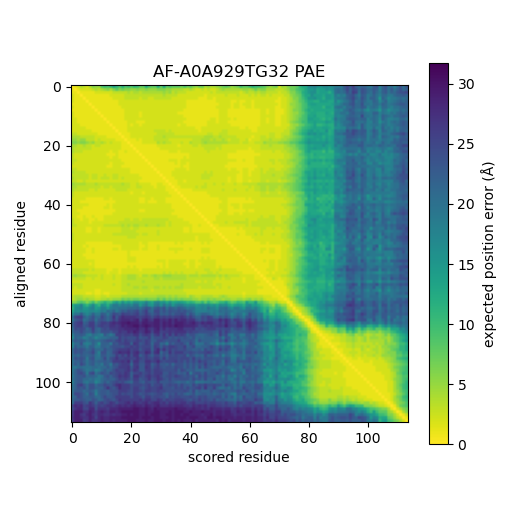075 11.754 1.00 83.06 89 PHE A CA 1
ATOM 709 C C . PHE A 1 89 ? -24.878 7.209 12.117 1.00 83.06 89 PHE A C 1
ATOM 711 O O . PHE A 1 89 ? -26.086 7.035 12.000 1.00 83.06 89 PHE A O 1
ATOM 718 N N . GLU A 1 90 ? -24.397 8.354 12.625 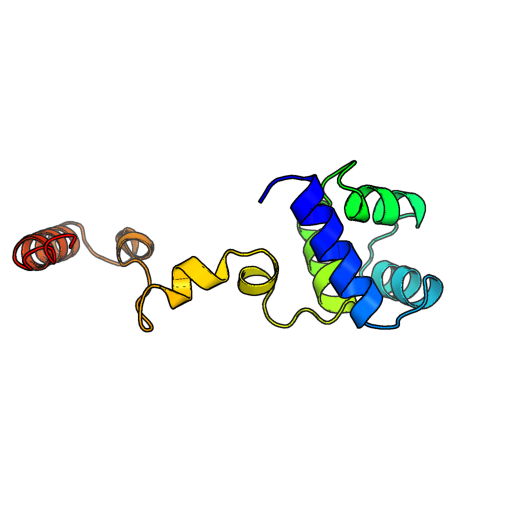1.00 83.88 90 GLU A N 1
ATOM 719 C CA . GLU A 1 90 ? -25.255 9.465 13.087 1.00 83.88 90 GLU A CA 1
ATOM 720 C C . GLU A 1 90 ? -26.234 9.946 12.002 1.00 83.88 90 GLU A C 1
ATOM 722 O O . GLU A 1 90 ? -27.373 10.297 12.309 1.00 83.88 90 GLU A O 1
ATOM 727 N N . ASP A 1 91 ? -25.816 9.917 10.740 1.00 86.88 91 ASP A N 1
ATOM 728 C CA . ASP A 1 91 ? -26.606 10.315 9.576 1.00 86.88 91 ASP A CA 1
AT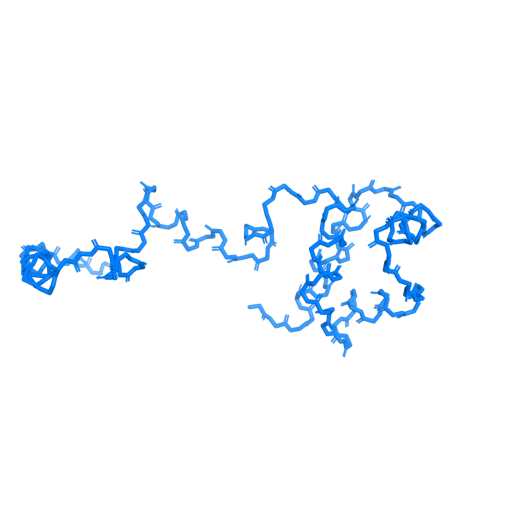OM 729 C C . ASP A 1 91 ? -27.662 9.282 9.144 1.00 86.88 91 ASP A C 1
ATOM 731 O O . ASP A 1 91 ? -28.581 9.629 8.400 1.00 86.88 91 ASP A O 1
ATOM 735 N N . G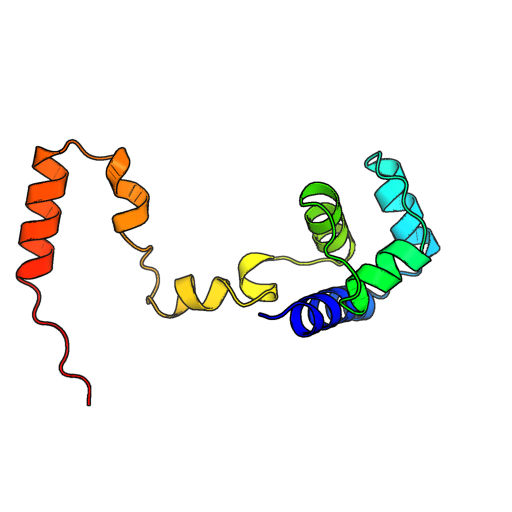LU A 1 92 ? -27.598 8.046 9.647 1.00 89.50 92 GLU A N 1
ATOM 736 C CA . GLU A 1 92 ? -28.597 7.000 9.383 1.00 89.50 92 GLU A CA 1
ATOM 737 C C . GLU A 1 92 ? -29.832 7.090 10.301 1.00 89.50 92 GLU A C 1
ATOM 739 O O . GLU A 1 92 ? -30.851 6.439 10.050 1.00 89.50 92 GLU A O 1
ATOM 744 N N . TYR A 1 93 ? -29.780 7.912 11.357 1.00 88.19 93 TYR A N 1
ATOM 745 C CA . TYR A 1 93 ? -30.867 8.076 12.326 1.00 88.19 93 TYR A CA 1
ATOM 746 C C . TYR A 1 93 ? -31.504 9.465 12.242 1.00 88.19 93 TYR A C 1
ATOM 748 O O . TYR A 1 93 ? -30.855 10.472 11.969 1.00 88.19 93 TYR A O 1
ATOM 756 N N . THR A 1 94 ? -32.802 9.551 12.553 1.00 93.75 94 THR A N 1
ATOM 757 C CA . THR A 1 94 ? -33.429 10.863 12.766 1.00 93.75 94 THR A CA 1
ATOM 758 C C . THR A 1 94 ? -32.833 11.536 14.011 1.00 93.75 94 THR A C 1
ATOM 760 O O . THR A 1 94 ? -32.418 10.831 14.941 1.00 93.75 94 THR A O 1
ATOM 763 N N . PRO A 1 95 ? -32.834 12.880 14.094 1.00 90.94 95 PRO A N 1
ATOM 764 C CA . PRO A 1 95 ? -32.299 13.599 15.252 1.00 90.94 95 PRO A CA 1
ATOM 765 C C . PRO A 1 95 ? -32.900 13.139 16.587 1.00 90.94 95 PRO A C 1
ATOM 767 O O . PRO A 1 95 ? -32.191 13.032 17.587 1.00 90.94 95 PRO A O 1
ATOM 770 N N . GLU A 1 96 ? -34.195 12.817 16.606 1.00 92.88 96 GLU A N 1
ATOM 771 C CA . GLU A 1 96 ? -34.904 12.349 17.798 1.00 92.88 96 GLU A CA 1
ATOM 772 C C . GLU A 1 96 ? -34.424 10.958 18.232 1.00 92.88 96 GLU A C 1
ATOM 774 O O . GLU A 1 96 ? -34.122 10.748 19.411 1.00 92.88 96 GLU A O 1
ATOM 779 N N . ASN A 1 97 ? -34.300 10.021 17.285 1.00 92.00 97 ASN A N 1
ATOM 780 C CA . ASN A 1 97 ? -33.816 8.665 17.559 1.00 92.00 97 ASN A CA 1
ATOM 781 C C . ASN A 1 97 ? -32.350 8.679 18.001 1.00 92.00 97 ASN A C 1
ATOM 783 O O . ASN A 1 97 ? -31.967 7.971 18.933 1.00 92.00 97 ASN A O 1
ATOM 787 N N . TRP A 1 98 ? -31.540 9.533 17.382 1.00 92.31 98 TRP A N 1
ATOM 788 C CA . TRP A 1 98 ? -30.143 9.703 17.748 1.00 92.31 98 TRP A CA 1
ATOM 789 C C . TRP A 1 98 ? -29.970 10.308 19.147 1.00 92.31 98 TRP A C 1
ATOM 791 O O . TRP A 1 98 ? -29.159 9.834 19.947 1.00 92.31 98 TRP A O 1
ATOM 801 N N . GLN A 1 99 ? -30.785 11.307 19.498 1.00 90.12 99 GLN A N 1
ATOM 802 C CA . GLN A 1 99 ? -30.799 11.869 20.847 1.00 90.12 99 GLN A CA 1
ATOM 803 C C . GLN A 1 99 ? -31.229 10.829 21.890 1.00 90.12 99 GLN A C 1
ATOM 805 O O . GLN A 1 99 ? -30.665 10.776 22.985 1.00 90.12 99 GLN A O 1
ATOM 810 N N . MET A 1 100 ? -32.196 9.972 21.555 1.00 91.62 100 MET A N 1
ATOM 811 C CA . MET A 1 100 ? -32.616 8.868 22.416 1.00 91.62 100 MET A CA 1
ATOM 812 C C . MET A 1 100 ? -31.473 7.868 22.643 1.00 91.62 100 MET A C 1
ATOM 814 O O . MET A 1 100 ? -31.204 7.515 23.791 1.00 91.62 100 MET A O 1
ATOM 818 N N . LEU A 1 101 ? -30.744 7.476 21.593 1.00 89.19 101 LEU A N 1
ATOM 819 C CA . LEU A 1 101 ? -29.559 6.613 21.698 1.00 89.19 101 LEU A CA 1
ATOM 820 C C . LEU A 1 101 ? -28.460 7.231 22.573 1.00 89.19 101 LEU A C 1
ATOM 822 O O . LEU A 1 101 ? -27.961 6.566 23.481 1.00 89.19 101 LEU A O 1
ATOM 826 N N . LYS A 1 102 ? -28.132 8.515 22.367 1.00 86.81 102 LYS A N 1
ATOM 827 C CA . LYS A 1 102 ? -27.180 9.261 23.213 1.00 86.81 102 LYS A CA 1
ATOM 828 C C . LYS A 1 102 ? -27.586 9.219 24.688 1.00 86.81 102 LYS A C 1
ATOM 830 O O . LYS A 1 102 ? -26.748 8.955 25.552 1.00 86.81 102 LYS A O 1
ATOM 835 N N . ASN A 1 103 ? -28.873 9.419 24.972 1.00 90.25 103 ASN A N 1
ATOM 836 C CA . ASN A 1 103 ? -29.397 9.335 26.331 1.00 90.25 103 ASN A CA 1
ATOM 837 C C . ASN A 1 103 ? -29.221 7.921 26.907 1.00 90.25 103 ASN A C 1
ATOM 839 O O . ASN A 1 103 ? -28.734 7.797 28.025 1.00 90.25 103 ASN A O 1
ATOM 843 N N . PHE A 1 104 ? -29.533 6.858 26.158 1.00 88.81 104 PHE A N 1
ATOM 844 C CA . PHE A 1 104 ? -29.323 5.478 26.621 1.00 88.81 104 PHE A CA 1
ATOM 845 C C . PHE A 1 104 ? -27.855 5.156 26.905 1.00 88.81 104 PHE A C 1
ATOM 847 O O . PHE A 1 104 ? -27.552 4.591 27.953 1.00 88.81 104 PHE A O 1
ATOM 854 N N . ILE A 1 105 ? -26.940 5.546 26.013 1.00 83.75 105 ILE A N 1
ATOM 855 C CA . ILE A 1 105 ? -25.498 5.325 26.193 1.00 83.75 105 ILE A CA 1
ATOM 856 C C . ILE A 1 105 ? -24.998 6.028 27.460 1.00 83.75 105 ILE A C 1
ATOM 858 O O . ILE A 1 105 ? -24.214 5.452 28.210 1.00 83.75 105 ILE A O 1
ATOM 862 N N . SER A 1 106 ? -25.501 7.235 27.749 1.00 82.12 106 SER A N 1
ATOM 863 C CA . SER A 1 106 ? -25.131 7.994 28.953 1.00 82.12 106 SER A CA 1
ATOM 864 C C . SER A 1 106 ? -25.514 7.307 30.271 1.00 82.12 106 SER A C 1
ATOM 866 O O . SER A 1 106 ? -24.939 7.617 31.312 1.00 82.12 106 SER A O 1
ATOM 868 N N . LEU A 1 107 ? -26.460 6.360 30.234 1.00 85.06 107 LEU A N 1
ATOM 869 C CA . LEU A 1 107 ? -26.882 5.586 31.403 1.00 85.06 107 LEU A CA 1
ATOM 870 C C . LEU A 1 107 ? -25.955 4.401 31.697 1.00 85.06 107 LEU A C 1
ATOM 872 O O . LEU A 1 107 ? -26.055 3.807 32.771 1.00 85.06 107 LEU A O 1
ATOM 876 N N . ILE A 1 108 ? -25.069 4.036 30.766 1.00 80.50 108 ILE A N 1
ATOM 877 C CA . ILE A 1 108 ? -24.106 2.956 30.969 1.00 80.50 108 ILE A CA 1
ATOM 878 C C . ILE A 1 108 ? -22.922 3.525 31.767 1.00 80.50 108 ILE A C 1
ATOM 880 O O . ILE A 1 108 ? -22.225 4.413 31.272 1.00 80.50 108 ILE A O 1
ATOM 884 N N . PRO A 1 109 ? -22.654 3.038 32.992 1.00 71.75 109 PRO A N 1
ATOM 885 C CA . PRO A 1 109 ? -21.534 3.527 33.783 1.00 71.75 109 PRO A CA 1
ATOM 886 C C . PRO A 1 109 ? -20.215 3.206 33.074 1.00 71.75 109 PRO A C 1
ATOM 888 O O . PRO A 1 109 ? -19.943 2.052 32.730 1.00 71.75 109 PRO A O 1
ATOM 891 N N . ALA A 1 110 ? -19.381 4.225 32.856 1.00 61.69 110 ALA A N 1
ATOM 892 C CA . ALA A 1 110 ? -18.039 4.026 32.329 1.00 61.69 110 ALA A CA 1
ATOM 893 C C . ALA A 1 110 ? -17.262 3.118 33.294 1.00 61.69 110 ALA A C 1
ATOM 895 O O . ALA A 1 110 ? -17.177 3.412 34.483 1.00 61.69 110 ALA A O 1
ATOM 896 N N . LYS A 1 111 ? -16.710 2.003 32.796 1.00 56.62 111 LYS A N 1
ATOM 897 C CA . LYS A 1 111 ? -15.825 1.133 33.585 1.00 56.62 111 LYS A CA 1
ATOM 898 C C . LYS A 1 111 ? -14.721 2.003 34.193 1.00 56.62 111 LYS A C 1
ATOM 900 O O . LYS A 1 111 ? -13.982 2.646 33.443 1.00 56.62 111 LYS A O 1
ATOM 905 N N . ASP A 1 112 ? -14.608 2.010 35.520 1.00 54.97 112 ASP A N 1
ATOM 906 C CA . ASP A 1 112 ? -13.515 2.688 36.212 1.00 54.97 112 ASP A CA 1
ATOM 907 C C . ASP A 1 112 ? -12.182 2.218 35.620 1.00 54.97 112 ASP A C 1
ATOM 909 O O . ASP A 1 112 ? -11.902 1.015 35.547 1.00 54.97 112 ASP A O 1
ATOM 913 N N . LYS A 1 113 ? -11.371 3.171 35.152 1.00 45.34 113 LYS A N 1
ATOM 914 C CA . LYS A 1 113 ? -10.007 2.900 34.697 1.00 45.34 113 LYS A CA 1
ATOM 915 C C . LYS A 1 113 ? -9.209 2.407 35.911 1.00 45.34 113 LYS A C 1
ATOM 917 O O . LYS A 1 113 ? -8.873 3.214 36.773 1.00 45.34 113 LYS A O 1
ATOM 922 N N . LYS A 1 114 ? -8.967 1.096 35.997 1.00 39.81 114 LYS A N 1
ATOM 923 C CA . LYS A 1 114 ? -7.937 0.524 36.876 1.00 39.81 114 LYS A CA 1
ATOM 924 C C . LYS A 1 114 ? -6.548 0.836 36.340 1.00 39.81 114 LYS A C 1
ATOM 926 O O . LYS A 1 114 ? -6.392 0.805 35.099 1.00 39.81 114 LYS A O 1
#

Mean predicted aligned error: 11.06 Å

Secondary structure (DSSP, 8-state):
--HHHHHHHHHHHHHHHT--HHHHHHHHHHTT----HHHHHHHHTTSSPPPHHHHHHHHHHTT-S-HHHHTT-HHHHHTTTS---GGGGGGGS-HHHHHHHHHHHHTSPPPP--